Protein AF-A0A1Q7ZWL1-F1 (afdb_monomer_lite)

Secondary structure (DSSP, 8-state):
---SS----SSPPPTT-SSHHHHHHHHHHHHHHHHTTT----TTS------HHHHHHHHHHHHHHH-GGG-------SS-SS-SSSSGGGHHHHHHHHHHHS-HHHHHIIIIIHHHHHHHHTT-

Radius of gyration: 18.46 Å; chains: 1; bounding box: 37×47×42 Å

Foldseek 3Di:
DDCPPDDDQPDDDDVPDPPPVVVSVVVVVVVVVVVVVVDDPDPPDDAPADDLLVVLVVVLVVCVVPNLLQAADDFPQPQHPRGVVVDPVCVVVNLVSNVVRDPPVSSVSHDPVSVVVVVVVVVD

Structure (mmCIF, N/CA/C/O backbone):
data_AF-A0A1Q7ZWL1-F1
#
_entry.id   AF-A0A1Q7ZWL1-F1
#
loop_
_atom_site.group_PDB
_atom_site.id
_atom_site.type_symbol
_atom_site.label_atom_id
_atom_site.label_alt_id
_atom_site.label_comp_id
_atom_site.label_asym_id
_atom_site.label_entity_id
_atom_site.label_seq_id
_atom_site.pdbx_PDB_ins_code
_atom_site.Cartn_x
_atom_site.Cartn_y
_atom_site.Cartn_z
_atom_site.occupancy
_atom_site.B_iso_or_equiv
_atom_site.auth_seq_id
_atom_site.auth_comp_id
_atom_site.auth_asym_id
_atom_site.auth_atom_id
_atom_site.pdbx_PDB_model_num
ATOM 1 N N . MET A 1 1 ? 12.732 11.638 -24.470 1.00 34.81 1 MET A N 1
ATOM 2 C CA . MET A 1 1 ? 11.380 11.043 -24.407 1.00 34.81 1 MET A CA 1
ATOM 3 C C . MET A 1 1 ? 11.438 9.919 -23.374 1.00 34.81 1 MET A C 1
ATOM 5 O O . MET A 1 1 ? 11.914 8.838 -23.689 1.00 34.81 1 MET A O 1
ATOM 9 N N . ILE A 1 2 ? 11.126 10.214 -22.108 1.00 38.41 2 ILE A N 1
ATOM 10 C CA . ILE A 1 2 ? 11.217 9.243 -21.005 1.00 38.41 2 ILE A CA 1
ATOM 11 C C . ILE A 1 2 ? 9.876 8.514 -20.947 1.00 38.41 2 ILE A C 1
ATOM 13 O O . ILE A 1 2 ? 8.923 8.982 -20.335 1.00 38.41 2 ILE A O 1
ATOM 17 N N . GLY A 1 3 ? 9.780 7.407 -21.678 1.00 36.66 3 GLY A N 1
ATOM 18 C CA . GLY A 1 3 ? 8.634 6.511 -21.616 1.00 36.66 3 GLY A CA 1
ATOM 19 C C . GLY A 1 3 ? 8.834 5.512 -20.486 1.00 36.66 3 GLY A C 1
ATOM 20 O O . GLY A 1 3 ? 9.433 4.464 -20.698 1.00 36.66 3 GLY A O 1
ATOM 21 N N . MET A 1 4 ? 8.324 5.827 -19.294 1.00 42.72 4 MET A N 1
ATOM 22 C CA . MET A 1 4 ? 8.208 4.861 -18.189 1.00 42.72 4 MET A CA 1
ATOM 23 C C . MET A 1 4 ? 7.089 3.825 -18.445 1.00 42.72 4 MET A C 1
ATOM 25 O O . MET A 1 4 ? 6.907 2.890 -17.679 1.00 42.72 4 MET A O 1
ATOM 29 N N . VAL A 1 5 ? 6.377 3.948 -19.572 1.00 41.84 5 VAL A N 1
ATOM 30 C CA . VAL A 1 5 ? 5.335 3.035 -20.052 1.00 41.84 5 VAL A CA 1
ATOM 31 C C . VAL A 1 5 ? 5.768 2.529 -21.432 1.00 41.84 5 VAL A C 1
ATOM 33 O O . VAL A 1 5 ? 5.714 3.279 -22.403 1.00 41.84 5 VAL A O 1
ATOM 36 N N . GLY A 1 6 ? 6.273 1.291 -21.526 1.00 50.78 6 GLY A N 1
ATOM 37 C CA . GLY A 1 6 ? 6.684 0.702 -22.814 1.00 50.78 6 GLY A CA 1
ATOM 38 C C . GLY A 1 6 ? 7.933 -0.186 -22.819 1.00 50.78 6 GLY A C 1
ATOM 39 O O . GLY A 1 6 ? 8.511 -0.393 -23.888 1.00 50.78 6 GLY A O 1
ATOM 40 N N . HIS A 1 7 ? 8.388 -0.716 -21.677 1.00 62.34 7 HIS A N 1
ATOM 41 C CA . HIS A 1 7 ? 9.468 -1.705 -21.695 1.00 62.34 7 HIS A CA 1
ATOM 42 C C . HIS A 1 7 ? 8.991 -2.989 -22.393 1.00 62.34 7 HIS A C 1
ATOM 44 O O . HIS A 1 7 ? 8.234 -3.771 -21.826 1.00 62.34 7 HIS A O 1
ATOM 50 N N . LYS A 1 8 ? 9.429 -3.189 -23.640 1.00 65.31 8 LYS A N 1
ATOM 51 C CA . LYS A 1 8 ? 9.433 -4.499 -24.291 1.00 65.31 8 LYS A CA 1
ATOM 52 C C . LYS A 1 8 ? 10.740 -5.196 -23.913 1.00 65.31 8 LYS A C 1
ATOM 54 O O . LYS A 1 8 ? 11.797 -4.641 -24.240 1.00 65.31 8 LYS A O 1
ATOM 59 N N . PRO A 1 9 ? 10.682 -6.357 -23.242 1.00 65.62 9 PRO A N 1
ATOM 60 C CA . PRO A 1 9 ? 11.864 -7.176 -23.029 1.00 65.62 9 PRO A CA 1
ATOM 61 C C . PRO A 1 9 ? 12.510 -7.527 -24.365 1.00 65.62 9 PRO A C 1
ATOM 63 O O . PRO A 1 9 ? 11.840 -7.556 -25.403 1.00 65.62 9 PRO A O 1
ATOM 66 N N . SER A 1 10 ? 13.815 -7.778 -24.340 1.00 73.00 10 SER A N 1
ATOM 67 C CA . SER A 1 10 ? 14.584 -8.136 -25.537 1.00 73.00 10 SER A CA 1
ATOM 68 C C . SER A 1 10 ? 14.070 -9.405 -26.235 1.00 73.00 10 SER A C 1
ATOM 70 O O . SER A 1 10 ? 14.308 -9.580 -27.431 1.00 73.00 10 SER A O 1
ATOM 72 N N . VAL A 1 11 ? 13.312 -10.247 -25.522 1.00 75.12 11 VAL A N 1
ATOM 73 C CA . VAL A 1 11 ? 12.735 -11.503 -26.014 1.00 75.12 11 VAL A CA 1
ATOM 74 C C . VAL A 1 11 ? 11.255 -11.658 -25.618 1.00 75.12 11 VAL A C 1
ATOM 76 O O . VAL A 1 11 ? 10.857 -11.232 -24.532 1.00 75.12 11 VAL A O 1
ATOM 79 N N . PRO A 1 12 ? 10.404 -12.255 -26.476 1.00 81.56 12 PRO A N 1
ATOM 80 C CA . PRO A 1 12 ? 9.019 -12.573 -26.126 1.00 81.56 12 PRO A CA 1
ATOM 81 C C . PRO A 1 12 ? 8.935 -13.766 -25.158 1.00 81.56 12 PRO A C 1
ATOM 83 O O . PRO A 1 12 ? 9.771 -14.666 -25.206 1.00 81.56 12 PRO A O 1
ATOM 86 N N . ARG A 1 13 ? 7.889 -13.814 -24.317 1.00 84.94 13 ARG A N 1
ATOM 87 C CA . ARG A 1 13 ? 7.616 -14.969 -23.442 1.00 84.94 13 ARG A CA 1
ATOM 88 C C . ARG A 1 13 ? 7.241 -16.194 -24.278 1.00 84.94 13 ARG A C 1
ATOM 90 O O . ARG A 1 13 ? 6.290 -16.130 -25.059 1.00 84.94 13 ARG A O 1
ATOM 97 N N . ALA A 1 14 ? 7.935 -17.311 -24.077 1.00 88.56 14 ALA A N 1
ATOM 98 C CA . ALA A 1 14 ? 7.588 -18.575 -24.720 1.00 88.56 14 ALA A CA 1
ATOM 99 C C . ALA A 1 14 ? 6.332 -19.214 -24.080 1.00 88.56 14 ALA A C 1
ATOM 101 O O . ALA A 1 14 ? 6.106 -19.070 -22.872 1.00 88.56 14 ALA A O 1
ATOM 102 N N . PRO A 1 15 ? 5.499 -19.944 -24.847 1.00 90.56 15 PRO A N 1
ATOM 103 C CA . PRO A 1 15 ? 4.451 -20.783 -24.269 1.00 90.56 15 PRO A CA 1
ATOM 104 C C . PRO A 1 15 ? 5.050 -21.805 -23.292 1.00 90.56 15 PRO A C 1
ATOM 106 O O . PRO A 1 15 ? 6.018 -22.478 -23.630 1.00 90.56 15 PRO A O 1
ATOM 109 N N . GLY A 1 16 ? 4.476 -21.926 -22.092 1.00 87.69 16 GLY A N 1
ATOM 110 C CA . GLY A 1 16 ? 4.989 -22.836 -21.056 1.00 87.69 16 GLY A CA 1
ATOM 111 C C . GLY A 1 16 ? 6.193 -22.308 -20.267 1.00 87.69 16 GLY A C 1
ATOM 112 O O . GLY A 1 16 ? 6.796 -23.056 -19.509 1.00 87.69 16 GLY A O 1
ATOM 113 N N . ASP A 1 17 ? 6.551 -21.031 -20.416 1.00 8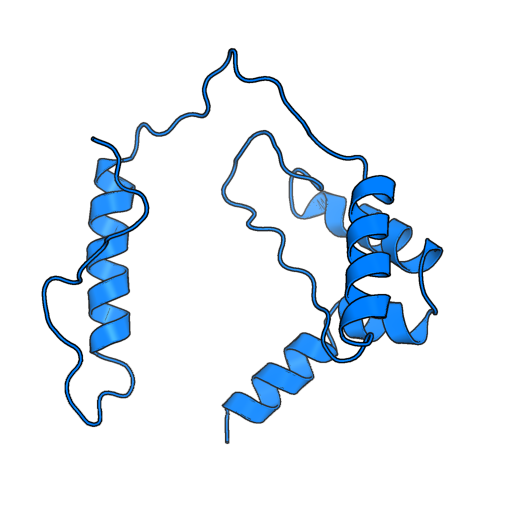3.88 17 ASP A N 1
ATOM 114 C CA . ASP A 1 17 ? 7.601 -20.415 -19.605 1.00 83.88 17 ASP A CA 1
ATOM 115 C C . ASP A 1 17 ? 7.143 -20.228 -18.147 1.00 83.88 17 ASP A C 1
ATOM 117 O O . ASP A 1 17 ? 6.149 -19.536 -17.876 1.00 83.88 17 ASP A O 1
ATOM 121 N N . HIS A 1 18 ? 7.901 -20.822 -17.222 1.00 80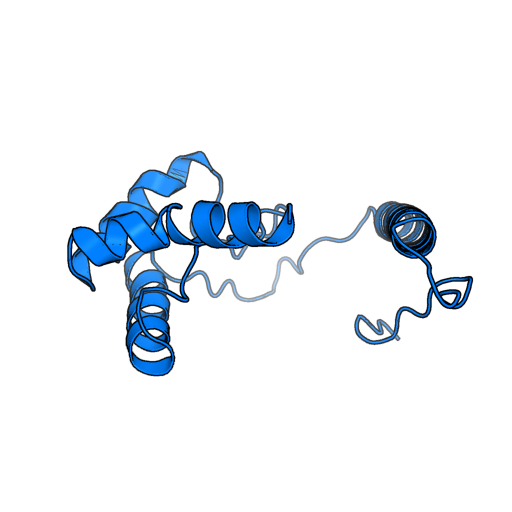.75 18 HIS A N 1
ATOM 122 C CA . HIS A 1 18 ? 7.678 -20.783 -15.777 1.00 80.75 18 HIS A CA 1
ATOM 123 C C . HIS A 1 18 ? 8.730 -19.964 -15.004 1.00 80.75 18 HIS A C 1
ATOM 125 O O . HIS A 1 18 ? 8.736 -20.005 -13.775 1.00 80.75 18 HIS A O 1
ATOM 131 N N . GLY A 1 19 ? 9.609 -19.212 -15.676 1.00 82.31 19 GLY A N 1
ATOM 132 C CA . GLY A 1 19 ? 10.597 -18.381 -14.983 1.00 82.31 19 GLY A CA 1
ATOM 133 C C . GLY A 1 19 ? 11.722 -17.773 -15.829 1.00 82.31 19 GLY A C 1
ATOM 134 O O . GLY A 1 19 ? 12.368 -16.829 -15.378 1.00 82.31 19 GLY A O 1
ATOM 135 N N . GLU A 1 20 ? 11.972 -18.252 -17.045 1.00 85.19 20 GLU A N 1
ATOM 136 C CA . GLU A 1 20 ? 13.096 -17.767 -17.860 1.00 85.19 20 GLU A CA 1
ATOM 137 C C . GLU A 1 20 ? 12.840 -16.343 -18.365 1.00 85.19 20 GLU A C 1
ATOM 139 O O . GLU A 1 20 ? 13.703 -15.469 -18.256 1.00 85.19 20 GLU A O 1
ATOM 144 N N . TYR A 1 21 ? 11.614 -16.065 -18.814 1.00 85.75 21 TYR A N 1
ATOM 145 C CA . TYR A 1 21 ? 11.200 -14.732 -19.235 1.00 85.75 21 TYR A CA 1
ATOM 146 C C . TYR A 1 21 ? 11.307 -13.696 -18.112 1.00 85.75 21 TYR A C 1
ATOM 148 O O . TYR A 1 21 ? 11.779 -12.586 -18.358 1.00 85.75 21 TYR A O 1
ATOM 156 N N . ILE A 1 22 ? 10.893 -14.035 -16.881 1.00 84.75 22 ILE A N 1
ATOM 157 C CA . ILE A 1 22 ? 10.971 -13.079 -15.764 1.00 84.75 22 ILE A CA 1
ATOM 158 C C . ILE A 1 22 ? 12.427 -12.821 -15.370 1.00 84.75 22 ILE A C 1
ATOM 160 O O . ILE A 1 22 ? 12.798 -11.670 -15.167 1.00 84.75 22 ILE A O 1
ATOM 164 N N . ALA A 1 23 ? 13.280 -13.851 -15.383 1.00 86.50 23 ALA A N 1
ATOM 165 C CA . ALA A 1 23 ? 14.705 -13.687 -15.120 1.00 86.50 23 ALA A CA 1
ATOM 166 C C . ALA A 1 23 ? 15.378 -12.773 -16.159 1.00 86.50 23 ALA A C 1
ATOM 168 O O . ALA A 1 23 ? 16.170 -11.903 -15.794 1.00 86.50 23 ALA A O 1
ATOM 169 N N . GLN A 1 24 ? 15.043 -12.924 -17.445 1.00 86.12 24 GLN A N 1
ATOM 170 C CA . GLN A 1 24 ? 15.577 -12.056 -18.497 1.00 86.12 24 GLN A CA 1
ATOM 171 C C . GLN A 1 24 ? 15.048 -10.621 -18.382 1.00 86.12 24 GLN A C 1
ATOM 173 O O . GLN A 1 24 ? 15.822 -9.672 -18.508 1.00 86.12 24 GLN A O 1
ATOM 178 N N . MET A 1 25 ? 13.752 -10.448 -18.111 1.00 85.69 25 MET A N 1
ATOM 179 C CA . MET A 1 25 ? 13.157 -9.130 -17.883 1.00 85.69 25 MET A CA 1
ATOM 180 C C . MET A 1 25 ? 13.830 -8.412 -16.705 1.00 85.69 25 MET A C 1
ATOM 182 O O . MET A 1 25 ? 14.163 -7.232 -16.821 1.00 85.69 25 MET A O 1
ATOM 186 N N . ASP A 1 26 ? 14.091 -9.123 -15.607 1.00 86.50 26 ASP A N 1
ATOM 187 C CA . ASP A 1 26 ? 14.770 -8.582 -14.428 1.00 86.50 26 ASP A CA 1
ATOM 188 C C . ASP A 1 26 ? 16.208 -8.147 -14.746 1.00 86.50 26 ASP A C 1
ATOM 190 O O . ASP A 1 26 ? 16.639 -7.073 -14.317 1.00 86.50 26 ASP A O 1
ATOM 194 N N . GLN A 1 27 ? 16.952 -8.928 -15.539 1.00 87.12 27 GLN A N 1
ATOM 195 C CA . GLN A 1 27 ? 18.296 -8.545 -15.992 1.00 87.12 27 GLN A CA 1
ATOM 196 C C . GLN A 1 27 ? 18.266 -7.305 -16.894 1.00 87.12 27 GLN A C 1
ATOM 198 O O . GLN A 1 27 ? 19.040 -6.366 -16.678 1.00 87.12 27 GLN A O 1
ATOM 203 N N . ASP A 1 28 ? 17.356 -7.261 -17.871 1.00 86.94 28 ASP A N 1
ATOM 204 C CA . ASP A 1 28 ? 17.196 -6.122 -18.780 1.00 86.94 28 ASP A CA 1
ATOM 205 C C . ASP A 1 28 ? 16.830 -4.848 -18.002 1.00 86.94 28 ASP A C 1
ATOM 207 O O . ASP A 1 28 ? 17.374 -3.764 -18.259 1.00 86.94 28 ASP A O 1
ATOM 211 N N . PHE A 1 29 ? 15.930 -4.973 -17.025 1.00 83.44 29 PHE A N 1
ATOM 212 C CA . PHE A 1 29 ? 15.533 -3.878 -16.150 1.00 83.44 29 PHE A CA 1
ATOM 213 C C . PHE A 1 29 ? 16.695 -3.411 -15.272 1.00 83.44 29 PHE A C 1
ATOM 215 O O . PHE A 1 29 ? 16.963 -2.212 -15.213 1.00 83.44 29 PHE A O 1
ATOM 222 N N . LEU A 1 30 ? 17.439 -4.332 -14.654 1.00 82.38 30 LEU A N 1
ATOM 223 C CA . LEU A 1 30 ? 18.600 -4.015 -13.823 1.00 82.38 30 LEU A CA 1
ATOM 224 C C . LEU A 1 30 ? 19.655 -3.211 -14.593 1.00 82.38 30 LEU A C 1
ATOM 226 O O . LEU A 1 30 ? 20.172 -2.221 -14.073 1.00 82.38 30 LEU A O 1
ATOM 230 N N . GLN A 1 31 ? 19.976 -3.607 -15.828 1.00 84.38 31 GLN A N 1
ATOM 231 C CA . GLN A 1 31 ? 20.949 -2.884 -16.654 1.00 84.38 31 GLN A CA 1
ATOM 232 C C . GLN A 1 31 ? 20.471 -1.466 -16.976 1.00 84.38 31 GLN A C 1
ATOM 234 O O . GLN A 1 31 ? 21.236 -0.507 -16.854 1.00 84.38 31 GLN A O 1
ATOM 239 N N . ARG A 1 32 ? 19.186 -1.307 -17.318 1.00 79.44 32 ARG A N 1
ATOM 240 C CA . ARG A 1 32 ? 18.585 0.013 -17.560 1.00 79.44 32 ARG A CA 1
ATOM 241 C C . ARG A 1 32 ? 18.570 0.866 -16.299 1.00 79.44 32 ARG A C 1
ATOM 243 O O . ARG A 1 32 ? 18.947 2.028 -16.362 1.00 79.44 32 ARG A O 1
ATOM 250 N N . TRP A 1 33 ? 18.187 0.295 -15.162 1.00 76.75 33 TRP A N 1
ATOM 251 C CA . TRP A 1 33 ? 18.183 0.984 -13.875 1.00 76.75 33 TRP A CA 1
ATOM 252 C C . TRP A 1 33 ? 19.584 1.466 -13.485 1.00 76.75 33 TRP A C 1
ATOM 254 O O . TRP A 1 33 ? 19.761 2.613 -13.085 1.00 76.75 33 TRP A O 1
ATOM 264 N N . ARG A 1 34 ? 20.612 0.631 -13.684 1.00 79.56 34 ARG A N 1
ATOM 265 C CA . ARG A 1 34 ? 22.017 1.022 -13.485 1.00 79.56 34 ARG A CA 1
ATOM 266 C C . ARG A 1 34 ? 22.454 2.133 -14.439 1.00 79.56 34 ARG A C 1
ATOM 268 O O . ARG A 1 34 ? 23.147 3.051 -14.009 1.00 79.56 34 ARG A O 1
ATOM 275 N N . ALA A 1 35 ? 22.028 2.089 -15.703 1.00 78.50 35 ALA A N 1
ATOM 276 C CA . ALA A 1 35 ? 22.279 3.166 -16.664 1.00 78.50 35 ALA A CA 1
ATOM 277 C C . ALA A 1 35 ? 21.563 4.473 -16.274 1.00 78.50 35 ALA A C 1
ATOM 279 O O . ALA A 1 35 ? 22.089 5.561 -16.495 1.00 78.50 35 ALA A O 1
ATOM 280 N N . LEU A 1 36 ? 20.403 4.368 -15.619 1.00 73.50 36 LEU A N 1
ATOM 281 C CA . LEU A 1 36 ? 19.698 5.474 -14.973 1.00 73.50 36 LEU A CA 1
ATOM 282 C C . LEU A 1 36 ? 20.321 5.881 -13.629 1.00 73.50 36 LEU A C 1
ATOM 284 O O . LEU A 1 36 ? 19.704 6.674 -12.929 1.00 73.50 36 LEU A O 1
ATOM 288 N N . GLY A 1 37 ? 21.519 5.405 -13.254 1.00 64.88 37 GLY A N 1
ATOM 289 C CA . GLY A 1 37 ? 22.163 5.569 -11.935 1.00 64.88 37 GLY A CA 1
ATOM 290 C C . GLY A 1 37 ? 22.354 7.007 -11.416 1.00 64.88 37 GLY A C 1
ATOM 291 O O . GLY A 1 37 ? 22.886 7.221 -10.325 1.00 64.88 37 GLY A O 1
ATOM 292 N N . GLN A 1 38 ? 21.893 8.002 -12.167 1.00 65.75 38 GLN A N 1
ATOM 293 C CA . GLN A 1 38 ? 21.810 9.405 -11.787 1.00 65.75 38 GLN A CA 1
ATOM 294 C C . GLN A 1 38 ? 20.379 9.901 -11.556 1.00 65.75 38 GLN A C 1
ATOM 296 O O . GLN A 1 38 ? 20.202 11.102 -11.371 1.00 65.75 38 GLN A O 1
ATOM 301 N N . TRP A 1 39 ? 19.355 9.037 -11.553 1.00 70.81 39 TRP A N 1
ATOM 302 C CA . TRP A 1 39 ? 18.012 9.486 -11.209 1.00 70.81 39 TRP A CA 1
ATOM 303 C C . TRP A 1 39 ? 18.051 10.114 -9.816 1.00 70.81 39 TRP A C 1
ATOM 305 O O . TRP A 1 39 ? 18.550 9.543 -8.839 1.00 70.81 39 TRP A O 1
ATOM 315 N N . ARG A 1 40 ? 17.595 11.356 -9.771 1.00 71.81 40 ARG A N 1
ATOM 316 C CA . ARG A 1 40 ? 17.362 12.144 -8.576 1.00 71.81 40 ARG A CA 1
ATOM 317 C C . ARG A 1 40 ? 15.989 12.743 -8.786 1.00 71.81 40 ARG A C 1
ATOM 319 O O . ARG A 1 40 ? 15.674 13.183 -9.891 1.00 71.81 40 ARG A O 1
ATOM 326 N N . GLU A 1 41 ? 15.184 12.769 -7.737 1.00 73.81 41 GLU A N 1
ATOM 327 C CA . GLU A 1 41 ? 14.006 13.623 -7.764 1.00 73.81 41 GLU A CA 1
ATOM 328 C C . GLU A 1 41 ? 14.434 15.066 -8.062 1.00 73.81 41 GLU A C 1
ATOM 330 O O . GLU A 1 41 ? 15.540 15.478 -7.697 1.00 73.81 41 GLU A O 1
ATOM 335 N N . ASP A 1 42 ? 13.561 15.848 -8.679 1.00 76.50 42 ASP A N 1
ATOM 336 C CA . ASP A 1 42 ? 13.790 17.279 -8.849 1.00 76.50 42 ASP A CA 1
ATOM 337 C C . ASP A 1 42 ? 13.812 17.961 -7.465 1.00 76.50 42 ASP A C 1
ATOM 339 O O . ASP A 1 42 ? 12.860 17.813 -6.698 1.00 76.50 42 ASP A O 1
ATOM 343 N N . PRO A 1 43 ? 14.890 18.673 -7.076 1.00 76.75 43 PRO A N 1
ATOM 344 C CA . PRO A 1 43 ? 14.939 19.379 -5.801 1.00 76.75 43 PRO A CA 1
ATOM 345 C C . PRO A 1 43 ? 13.923 20.509 -5.649 1.00 76.75 43 PRO A C 1
ATOM 347 O O . PRO A 1 43 ? 13.695 20.932 -4.519 1.00 76.75 43 PRO A O 1
ATOM 350 N N . GLN A 1 44 ? 13.328 20.976 -6.744 1.00 81.94 44 GLN A N 1
ATOM 351 C CA . GLN A 1 44 ? 12.278 21.988 -6.745 1.00 81.94 44 GLN A CA 1
ATOM 352 C C . GLN A 1 44 ? 10.868 21.387 -6.780 1.00 81.94 44 GLN A C 1
ATOM 354 O O . GLN A 1 44 ? 9.898 22.131 -6.628 1.00 81.94 44 GLN A O 1
ATOM 359 N N . ALA A 1 45 ? 10.728 20.067 -6.960 1.00 78.81 45 ALA A N 1
ATOM 360 C CA . ALA A 1 45 ? 9.421 19.428 -6.914 1.00 78.81 45 ALA A CA 1
ATOM 361 C C . ALA A 1 45 ? 8.795 19.600 -5.527 1.00 78.81 45 ALA A C 1
ATOM 363 O O . ALA A 1 45 ? 9.437 19.391 -4.496 1.00 78.81 45 ALA A O 1
ATOM 364 N N . GLN A 1 46 ? 7.517 19.972 -5.510 1.00 73.56 46 GLN A N 1
ATOM 365 C CA . GLN A 1 46 ? 6.768 20.092 -4.272 1.00 73.56 46 GLN A CA 1
ATOM 366 C C . GLN A 1 46 ? 6.598 18.707 -3.642 1.00 73.56 46 GLN A C 1
ATOM 368 O O . GLN A 1 46 ? 6.011 17.805 -4.238 1.00 73.56 46 GLN A O 1
ATOM 373 N N . THR A 1 47 ? 7.089 18.547 -2.418 1.00 69.62 47 THR A N 1
ATOM 374 C CA . THR A 1 47 ? 6.867 17.333 -1.637 1.00 69.62 47 THR A CA 1
ATOM 375 C C . THR A 1 47 ? 5.407 17.284 -1.195 1.00 69.62 47 THR A C 1
ATOM 377 O O . THR A 1 47 ? 4.964 18.122 -0.412 1.00 69.62 47 THR A O 1
ATOM 380 N N . THR A 1 48 ? 4.654 16.295 -1.671 1.00 74.94 48 THR A N 1
ATOM 381 C CA . THR A 1 48 ? 3.314 15.975 -1.157 1.00 74.94 48 THR A CA 1
ATOM 382 C C . THR A 1 48 ? 3.409 14.686 -0.348 1.00 74.94 48 THR A C 1
ATOM 384 O O . THR A 1 48 ? 2.961 13.629 -0.781 1.00 74.94 48 THR A O 1
ATOM 387 N N . VAL A 1 49 ? 4.090 14.754 0.799 1.00 84.00 49 VAL A N 1
ATOM 388 C CA . VAL A 1 49 ? 4.172 13.622 1.733 1.00 84.00 49 VAL A CA 1
ATOM 389 C C . VAL A 1 49 ? 2.936 13.663 2.620 1.00 84.00 49 VAL A C 1
ATOM 391 O O . VAL A 1 49 ? 2.797 14.626 3.377 1.00 84.00 49 VAL A O 1
ATOM 394 N N . PRO A 1 50 ? 2.054 12.652 2.552 1.00 88.69 50 PRO A N 1
ATOM 395 C CA . PRO A 1 50 ? 0.945 12.566 3.480 1.00 88.69 50 PRO A CA 1
ATOM 396 C C . PRO A 1 50 ? 1.460 12.234 4.882 1.00 88.69 50 PRO A C 1
ATOM 398 O O . PRO A 1 50 ? 2.497 11.592 5.068 1.00 88.69 50 PRO A O 1
ATOM 401 N N . THR A 1 51 ? 0.707 12.647 5.888 1.00 92.06 51 THR A N 1
ATOM 402 C CA . THR A 1 51 ? 0.824 12.137 7.250 1.00 92.06 51 THR A CA 1
ATOM 403 C C . THR A 1 51 ? 0.471 10.646 7.302 1.00 92.06 51 THR A C 1
ATOM 405 O O . THR A 1 51 ? -0.141 10.085 6.392 1.00 92.06 51 THR A O 1
ATOM 408 N N . ALA A 1 52 ? 0.837 9.975 8.398 1.00 94.31 52 ALA A N 1
ATOM 409 C CA . ALA A 1 52 ? 0.451 8.578 8.606 1.00 94.31 52 ALA A CA 1
ATOM 410 C C . ALA A 1 52 ? -1.077 8.390 8.655 1.00 94.31 52 ALA A C 1
ATOM 412 O O . ALA A 1 52 ? -1.572 7.347 8.234 1.00 94.31 52 ALA A O 1
ATOM 413 N N . ASP A 1 53 ? -1.812 9.392 9.148 1.00 96.06 53 ASP A N 1
ATOM 414 C CA . ASP A 1 53 ? -3.273 9.350 9.221 1.00 96.06 53 ASP A CA 1
ATOM 415 C C . ASP A 1 53 ? -3.907 9.548 7.835 1.00 96.06 53 ASP A C 1
ATOM 417 O O . ASP A 1 53 ? -4.740 8.735 7.449 1.00 96.06 53 ASP A O 1
ATOM 421 N N . GLU A 1 54 ? -3.434 10.503 7.025 1.00 95.25 54 GLU A N 1
ATOM 422 C CA . GLU A 1 54 ? -3.865 10.650 5.618 1.00 95.25 54 GLU A CA 1
ATOM 423 C C . GLU A 1 54 ? -3.554 9.390 4.788 1.00 95.25 54 GLU A C 1
ATOM 425 O O . GLU A 1 54 ? -4.322 8.989 3.913 1.00 95.25 54 GLU A O 1
ATOM 430 N N . TRP A 1 55 ? -2.442 8.708 5.080 1.00 94.56 55 TRP A N 1
ATOM 431 C CA . TRP A 1 55 ? -2.150 7.407 4.480 1.00 94.56 55 TRP A CA 1
ATOM 432 C C . TRP A 1 55 ? -3.142 6.325 4.945 1.00 94.56 55 TRP A C 1
ATOM 434 O O . TRP A 1 55 ? -3.599 5.511 4.143 1.00 94.56 55 TRP A O 1
ATOM 444 N N . ALA A 1 56 ? -3.521 6.314 6.225 1.00 97.00 56 ALA A N 1
ATOM 445 C CA . ALA A 1 56 ? -4.509 5.374 6.754 1.00 97.00 56 ALA A CA 1
ATOM 446 C C . ALA A 1 56 ? -5.925 5.631 6.209 1.00 97.00 56 ALA A C 1
ATOM 448 O O . ALA A 1 56 ? -6.682 4.678 6.029 1.00 97.00 56 ALA A O 1
ATOM 449 N N . GLU A 1 57 ? -6.279 6.869 5.863 1.00 97.69 57 GLU A N 1
ATOM 450 C CA . GLU A 1 57 ? -7.531 7.176 5.157 1.00 97.69 57 GLU A CA 1
ATOM 451 C C . GLU A 1 57 ? -7.610 6.472 3.792 1.00 97.69 57 GLU A C 1
ATOM 453 O O . GLU A 1 57 ? -8.668 5.962 3.419 1.00 97.69 57 GLU A O 1
ATOM 458 N N . GLN A 1 58 ? -6.486 6.349 3.073 1.00 95.94 58 GLN A N 1
ATOM 459 C CA . GLN A 1 58 ? -6.427 5.543 1.844 1.00 95.94 58 GLN A CA 1
ATOM 460 C C . GLN A 1 58 ? -6.705 4.067 2.139 1.00 95.94 58 GLN A C 1
ATOM 462 O O . GLN A 1 58 ? -7.446 3.414 1.406 1.00 95.94 58 GLN A O 1
ATOM 467 N N . VAL A 1 59 ? -6.162 3.536 3.238 1.00 97.62 59 VAL A N 1
ATOM 468 C CA . VAL A 1 59 ? -6.442 2.158 3.665 1.00 97.62 59 VAL A CA 1
ATOM 469 C C . VAL A 1 59 ? -7.927 1.966 3.966 1.00 97.62 59 VAL A C 1
ATOM 471 O O . VAL A 1 59 ? -8.515 1.001 3.484 1.00 97.62 59 VAL A O 1
ATOM 474 N N . ASP A 1 60 ? -8.552 2.881 4.708 1.00 98.56 60 ASP A N 1
ATOM 475 C CA . ASP A 1 60 ? -9.991 2.850 4.999 1.00 98.56 60 ASP A CA 1
ATOM 476 C C . ASP A 1 60 ? -10.839 2.853 3.719 1.00 98.56 60 ASP A C 1
ATOM 478 O O . ASP A 1 60 ? -11.744 2.031 3.550 1.00 98.56 60 ASP A O 1
ATOM 482 N N . TYR A 1 61 ? -10.501 3.722 2.765 1.00 98.50 61 TYR A N 1
ATOM 483 C CA . TYR A 1 61 ? -11.163 3.764 1.464 1.00 98.50 61 TYR A CA 1
ATOM 484 C C . TYR A 1 61 ? -11.037 2.436 0.699 1.00 98.50 61 TYR A C 1
ATOM 486 O O . TYR A 1 61 ? -12.027 1.914 0.175 1.00 98.50 61 TYR A O 1
ATOM 494 N N . VAL A 1 62 ? -9.840 1.846 0.658 1.00 98.31 62 VAL A N 1
ATOM 495 C CA . VAL A 1 62 ? -9.619 0.571 -0.038 1.00 98.31 62 VAL A CA 1
ATOM 496 C C . VAL A 1 62 ? -10.360 -0.567 0.671 1.00 98.31 62 VAL A C 1
ATOM 498 O O . VAL A 1 62 ? -11.004 -1.369 -0.003 1.00 98.31 62 VAL A O 1
ATOM 501 N N . ILE A 1 63 ? -10.382 -0.601 2.009 1.00 98.50 63 ILE A N 1
ATOM 502 C CA . ILE A 1 63 ? -11.205 -1.557 2.772 1.00 98.50 63 ILE A CA 1
ATOM 503 C C . ILE A 1 63 ? -12.677 -1.443 2.365 1.00 98.50 63 ILE A C 1
ATOM 505 O O . ILE A 1 63 ? -13.313 -2.464 2.115 1.00 98.50 63 ILE A O 1
ATOM 509 N N . LYS A 1 64 ? -13.225 -0.226 2.263 1.00 98.56 64 LYS A N 1
ATOM 510 C CA . LYS A 1 64 ? -14.620 -0.006 1.837 1.00 98.56 64 LYS A CA 1
ATOM 511 C C . LYS A 1 64 ? -14.878 -0.439 0.395 1.00 98.56 64 LYS A C 1
ATOM 513 O O . LYS A 1 64 ? -16.003 -0.800 0.066 1.00 98.56 64 LYS A O 1
ATOM 518 N N . THR A 1 65 ? -13.853 -0.405 -0.451 1.00 98.62 65 THR A N 1
ATOM 519 C CA . THR A 1 65 ? -13.966 -0.736 -1.875 1.00 98.62 65 THR A CA 1
ATOM 520 C C . THR A 1 65 ? -13.895 -2.242 -2.127 1.00 98.62 65 THR A C 1
ATOM 522 O O . THR A 1 65 ? -14.678 -2.763 -2.916 1.00 98.62 65 THR A O 1
ATOM 525 N N . VAL A 1 66 ? -12.956 -2.944 -1.484 1.00 98.38 66 VAL A N 1
ATOM 526 C CA . VAL A 1 66 ? -12.650 -4.354 -1.799 1.00 98.38 66 VAL A CA 1
ATOM 527 C C . VAL A 1 66 ? -12.752 -5.308 -0.610 1.00 98.38 66 VAL A C 1
ATOM 529 O O . VAL A 1 66 ? -12.607 -6.510 -0.789 1.00 98.38 66 VAL A O 1
ATOM 532 N N . GLY A 1 67 ? -13.018 -4.808 0.596 1.00 98.38 67 GLY A N 1
ATOM 533 C CA . GLY A 1 67 ? -13.021 -5.595 1.827 1.00 98.38 67 GLY A CA 1
ATOM 534 C C . GLY A 1 67 ? -11.617 -5.805 2.406 1.00 98.38 67 GLY A C 1
ATOM 535 O O . GLY A 1 67 ? -10.625 -5.925 1.688 1.00 98.38 67 GLY A O 1
ATOM 536 N N . ALA A 1 68 ? -11.523 -5.877 3.737 1.00 98.44 68 ALA A N 1
ATOM 537 C CA . ALA A 1 68 ? -10.244 -5.946 4.451 1.00 98.44 68 ALA A CA 1
ATOM 538 C C . ALA A 1 68 ? -9.410 -7.203 4.144 1.00 98.44 68 ALA A C 1
ATOM 540 O O . ALA A 1 68 ? -8.193 -7.168 4.299 1.00 98.44 68 ALA A O 1
ATOM 541 N N . ASP A 1 69 ? -10.023 -8.294 3.676 1.00 98.56 69 ASP A N 1
ATOM 542 C CA . ASP A 1 69 ? -9.319 -9.531 3.301 1.00 98.56 69 ASP A CA 1
ATOM 543 C C . ASP A 1 69 ? -8.460 -9.381 2.030 1.00 98.56 69 ASP A C 1
ATOM 545 O O . ASP A 1 69 ? -7.638 -10.248 1.723 1.00 98.56 69 ASP A O 1
ATOM 549 N N . HIS A 1 70 ? -8.625 -8.279 1.294 1.00 98.00 70 HIS A N 1
ATOM 550 C CA . HIS A 1 70 ? -7.958 -8.009 0.018 1.00 98.00 70 HIS A CA 1
ATOM 551 C C . HIS A 1 70 ? -6.954 -6.850 0.088 1.00 98.00 70 HIS A C 1
ATOM 553 O O . HIS A 1 70 ? -6.463 -6.396 -0.943 1.00 98.00 70 HIS A O 1
ATOM 559 N N . VAL A 1 71 ? -6.629 -6.375 1.294 1.00 98.25 71 VAL A N 1
ATOM 560 C CA . VAL A 1 71 ? -5.753 -5.215 1.508 1.00 98.25 71 VAL A CA 1
ATOM 561 C C . VAL A 1 71 ? -4.446 -5.641 2.170 1.00 98.25 71 VAL A C 1
ATOM 563 O O . VAL A 1 71 ? -4.445 -6.408 3.130 1.00 98.25 71 VAL A O 1
ATOM 566 N N . GLY A 1 72 ? -3.322 -5.127 1.676 1.00 96.38 72 GLY A N 1
ATOM 567 C CA . GLY A 1 72 ? -1.994 -5.334 2.250 1.00 96.38 72 GLY A CA 1
ATOM 568 C C . GLY A 1 72 ? -1.147 -4.070 2.137 1.00 96.38 72 GLY A C 1
ATOM 569 O O . GLY A 1 72 ? -1.478 -3.156 1.386 1.00 96.38 72 GLY A O 1
ATOM 570 N N . ILE A 1 73 ? -0.053 -4.013 2.895 1.00 94.56 73 ILE A N 1
ATOM 571 C CA . ILE A 1 73 ? 0.876 -2.875 2.885 1.00 94.56 73 ILE A CA 1
ATOM 572 C C . ILE A 1 73 ? 2.003 -3.132 1.878 1.00 94.56 73 ILE A C 1
ATOM 574 O O . ILE A 1 73 ? 2.670 -4.165 1.952 1.00 94.56 73 ILE A O 1
ATOM 578 N N . GLY A 1 74 ? 2.237 -2.175 0.976 1.00 90.88 74 GLY A N 1
ATOM 579 C CA . GLY A 1 74 ? 3.375 -2.137 0.053 1.00 90.88 74 GLY A CA 1
ATOM 580 C C . GLY A 1 74 ? 3.869 -0.698 -0.095 1.00 90.88 74 GLY A C 1
ATOM 581 O O . GLY A 1 74 ? 3.178 0.128 -0.673 1.00 90.88 74 GLY A O 1
ATOM 582 N N . LEU A 1 75 ? 5.032 -0.388 0.484 1.00 87.12 75 LEU A N 1
ATOM 583 C CA . LEU A 1 75 ? 5.490 0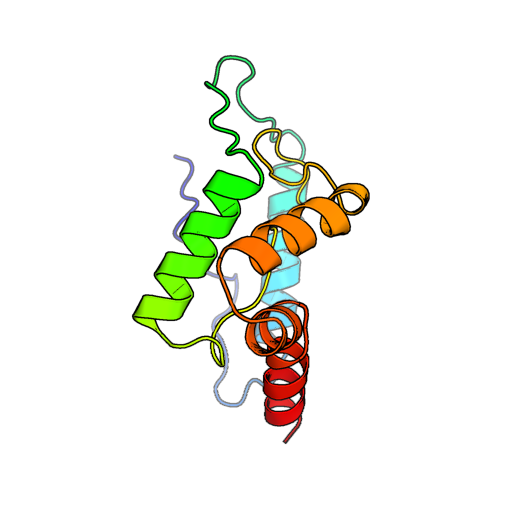.997 0.700 1.00 87.12 75 LEU A CA 1
ATOM 584 C C . LEU A 1 75 ? 6.480 1.505 -0.354 1.00 87.12 75 LEU A C 1
ATOM 586 O O . LEU A 1 75 ? 6.936 2.635 -0.237 1.00 87.12 75 LEU A O 1
ATOM 590 N N . ASP A 1 76 ? 6.834 0.660 -1.326 1.00 85.38 76 ASP A N 1
ATOM 591 C CA . ASP A 1 76 ? 7.754 0.980 -2.426 1.00 85.38 76 ASP A CA 1
ATOM 592 C C . ASP A 1 76 ? 8.987 1.787 -1.970 1.00 85.38 76 ASP A C 1
ATOM 594 O O . ASP A 1 76 ? 9.275 2.891 -2.432 1.00 85.38 76 ASP A O 1
ATOM 598 N N . MET A 1 77 ? 9.689 1.262 -0.958 1.00 78.06 77 MET A N 1
ATOM 599 C CA . MET A 1 77 ? 10.810 1.949 -0.312 1.00 78.06 77 MET A CA 1
ATOM 600 C C . MET A 1 77 ? 12.059 1.934 -1.205 1.00 78.06 77 MET A C 1
ATOM 602 O O . MET A 1 77 ? 13.011 1.200 -0.950 1.00 78.06 77 MET A O 1
ATOM 606 N N . VAL A 1 78 ? 12.057 2.763 -2.249 1.00 69.75 78 VAL A N 1
ATOM 607 C CA . VAL A 1 78 ? 13.143 2.885 -3.241 1.00 69.75 78 VAL A CA 1
ATOM 608 C C . VAL A 1 78 ? 14.000 4.147 -3.062 1.00 69.75 78 VAL A C 1
ATOM 610 O O . VAL A 1 78 ? 14.815 4.479 -3.919 1.00 69.75 78 VAL A O 1
ATOM 613 N N . GLY A 1 79 ? 13.859 4.844 -1.927 1.00 61.56 79 GLY A N 1
ATOM 614 C CA . GLY A 1 79 ? 14.688 6.004 -1.564 1.00 61.56 79 GLY A CA 1
ATOM 615 C C . GLY A 1 79 ? 14.219 7.356 -2.120 1.00 61.56 79 GLY A C 1
ATOM 616 O O . GLY A 1 79 ? 15.001 8.306 -2.129 1.00 61.56 79 GLY A O 1
ATOM 617 N N . GLY A 1 80 ? 12.965 7.464 -2.573 1.00 66.12 80 GLY A N 1
ATOM 618 C CA . GLY A 1 80 ? 12.341 8.749 -2.913 1.00 66.12 80 GLY A CA 1
ATOM 619 C C . GLY A 1 80 ? 12.081 9.623 -1.676 1.00 66.12 80 GLY A C 1
ATOM 620 O O . GLY A 1 80 ? 11.870 9.107 -0.574 1.00 66.12 80 GLY A O 1
ATOM 621 N N . ARG A 1 81 ? 12.075 10.955 -1.839 1.00 69.62 81 ARG A N 1
ATOM 622 C CA . ARG A 1 81 ? 11.791 11.907 -0.745 1.00 69.62 81 ARG A CA 1
ATOM 623 C C . ARG A 1 81 ? 10.315 11.932 -0.369 1.00 69.62 81 ARG A C 1
ATOM 625 O O . ARG A 1 81 ? 9.990 12.388 0.722 1.00 69.62 81 ARG A O 1
ATOM 632 N N . SER A 1 82 ? 9.439 11.436 -1.242 1.00 74.75 82 SER A N 1
ATOM 633 C CA . SER A 1 82 ? 7.987 11.454 -1.044 1.00 74.75 82 SER A CA 1
ATOM 634 C C . SER A 1 82 ? 7.438 10.123 -0.518 1.00 74.75 82 SER A C 1
ATOM 636 O O . SER A 1 82 ? 6.562 9.528 -1.136 1.00 74.75 82 SER A O 1
ATOM 638 N N . SER A 1 83 ? 7.967 9.628 0.606 1.00 81.19 83 SER A N 1
ATOM 639 C CA . SER A 1 83 ? 7.531 8.362 1.215 1.00 81.19 83 SER A CA 1
ATOM 640 C C . SER A 1 83 ? 7.064 8.540 2.662 1.00 81.19 83 SER A C 1
ATOM 642 O O . SER A 1 83 ? 7.719 9.196 3.474 1.00 81.19 83 SER A O 1
ATOM 644 N N . VAL A 1 84 ? 5.925 7.921 2.993 1.00 86.81 84 VAL A N 1
ATOM 645 C CA . VAL A 1 84 ? 5.446 7.760 4.370 1.00 86.81 84 VAL A CA 1
ATOM 646 C C . VAL A 1 84 ? 5.219 6.262 4.636 1.00 86.81 84 VAL A C 1
ATOM 648 O O . VAL A 1 84 ? 4.451 5.623 3.918 1.00 86.81 84 VAL A O 1
ATOM 651 N N . PRO A 1 85 ? 5.927 5.651 5.601 1.00 89.19 85 PRO A N 1
ATOM 652 C CA . PRO A 1 85 ? 7.025 6.225 6.363 1.00 89.19 85 PRO A CA 1
ATOM 653 C C . PRO A 1 85 ? 8.266 6.384 5.468 1.00 89.19 85 PRO A C 1
ATOM 655 O O . PRO A 1 85 ? 8.429 5.668 4.484 1.00 89.19 85 PRO A O 1
ATOM 658 N N . GLN A 1 86 ? 9.180 7.279 5.846 1.00 84.88 86 GLN A N 1
ATOM 659 C CA . GLN A 1 86 ? 10.390 7.536 5.054 1.00 84.88 86 GLN A CA 1
ATOM 660 C C . GLN A 1 86 ? 11.313 6.306 4.939 1.00 84.88 86 GLN A C 1
ATOM 662 O O . GLN A 1 86 ? 12.105 6.181 4.010 1.00 84.88 86 GLN A O 1
ATOM 667 N N . ASN A 1 87 ? 11.257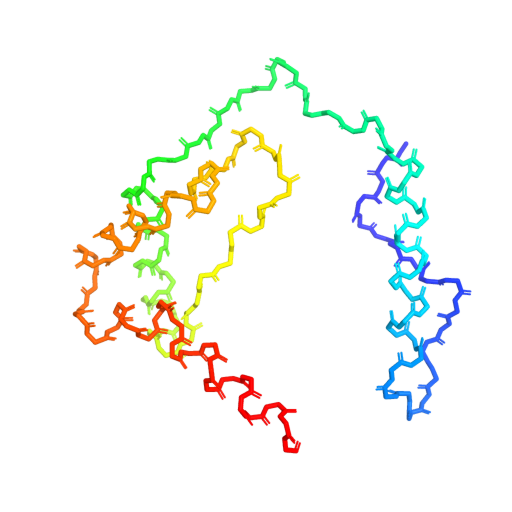 5.407 5.922 1.00 86.81 87 ASN A N 1
ATOM 668 C CA . ASN A 1 87 ? 12.015 4.162 5.944 1.00 86.81 87 ASN A CA 1
ATOM 669 C C . ASN A 1 87 ? 11.317 3.116 6.826 1.00 86.81 87 ASN A C 1
ATOM 671 O O . ASN A 1 87 ? 10.333 3.405 7.514 1.00 86.81 87 ASN A O 1
ATOM 675 N N . ALA A 1 88 ? 11.867 1.900 6.841 1.00 89.56 88 ALA A N 1
ATOM 676 C CA . ALA A 1 88 ? 11.321 0.764 7.579 1.00 89.56 88 ALA A CA 1
ATOM 677 C C . ALA A 1 88 ? 11.158 1.011 9.092 1.00 89.56 88 ALA A C 1
ATOM 679 O O . ALA A 1 88 ? 10.268 0.429 9.707 1.00 89.56 88 ALA A O 1
ATOM 680 N N . GLY A 1 89 ? 11.948 1.906 9.699 1.00 92.00 89 GLY A N 1
ATOM 681 C CA . GLY A 1 89 ? 11.818 2.254 11.118 1.00 92.00 89 GLY A CA 1
ATOM 682 C C . GLY A 1 89 ? 10.476 2.907 11.472 1.00 92.00 89 GLY A C 1
ATOM 683 O O . GLY A 1 89 ? 10.021 2.799 12.608 1.00 92.00 89 GLY A O 1
ATOM 684 N N . GLY A 1 90 ? 9.796 3.533 10.506 1.00 91.81 90 GLY A N 1
ATOM 685 C CA . GLY A 1 90 ? 8.492 4.168 10.717 1.00 91.81 90 GLY A CA 1
ATOM 686 C C . GLY A 1 90 ? 7.286 3.230 10.590 1.00 91.81 90 GLY A C 1
ATOM 687 O O . GLY A 1 90 ? 6.151 3.682 10.745 1.00 91.81 90 GLY A O 1
ATOM 688 N N . TYR A 1 91 ? 7.493 1.936 10.325 1.00 93.44 91 TYR A N 1
ATOM 689 C CA . TYR A 1 91 ? 6.401 0.988 10.070 1.00 93.44 91 TYR A CA 1
ATOM 690 C C . TYR A 1 91 ? 5.411 0.883 11.243 1.00 93.44 91 TYR A C 1
ATOM 692 O O . TYR A 1 91 ? 4.201 0.827 11.038 1.00 93.44 91 TYR A O 1
ATOM 700 N N . ALA A 1 92 ? 5.905 0.947 12.486 1.00 94.44 92 ALA A N 1
ATOM 701 C CA . ALA A 1 92 ? 5.054 0.951 13.677 1.00 94.44 92 ALA A CA 1
ATOM 702 C C . ALA A 1 92 ? 4.095 2.157 13.717 1.00 94.44 92 ALA A C 1
ATOM 704 O O . ALA A 1 92 ? 2.963 2.024 14.181 1.00 94.44 92 ALA A O 1
ATOM 705 N N . GLY A 1 93 ? 4.524 3.315 13.202 1.00 95.75 93 GLY A N 1
ATOM 706 C CA . GLY A 1 93 ? 3.694 4.516 13.107 1.00 95.75 93 GLY A CA 1
ATOM 707 C C . GLY A 1 93 ? 2.554 4.355 12.102 1.00 95.75 93 GLY A C 1
ATOM 708 O O . GLY A 1 93 ? 1.407 4.647 12.431 1.00 95.75 93 GLY A O 1
ATOM 709 N N . ILE A 1 94 ? 2.849 3.803 10.920 1.00 95.44 94 ILE A N 1
ATOM 710 C CA . ILE A 1 94 ? 1.822 3.462 9.923 1.00 95.44 94 ILE A CA 1
ATOM 711 C C . ILE A 1 94 ? 0.830 2.449 10.483 1.00 95.44 94 ILE A C 1
ATOM 713 O O . ILE A 1 94 ? -0.379 2.644 10.387 1.00 95.44 94 ILE A O 1
ATOM 717 N N . PHE A 1 95 ? 1.321 1.385 11.118 1.00 96.44 95 PHE A N 1
ATOM 718 C CA . PHE A 1 95 ? 0.442 0.374 11.691 1.00 96.44 95 PHE A CA 1
ATOM 719 C C . PHE A 1 95 ? -0.461 0.952 12.792 1.00 96.44 95 PHE A C 1
ATOM 721 O O . PHE A 1 95 ? -1.646 0.621 12.864 1.00 96.44 95 PHE A O 1
ATOM 728 N N . ALA A 1 96 ? 0.061 1.858 13.623 1.00 97.88 96 ALA A N 1
ATOM 729 C CA . ALA A 1 96 ? -0.741 2.565 14.615 1.00 97.88 96 ALA A CA 1
ATOM 730 C C . ALA A 1 96 ? -1.851 3.413 13.972 1.00 97.88 96 ALA A C 1
ATOM 732 O O . ALA A 1 96 ? -2.969 3.404 14.485 1.00 97.88 96 ALA A O 1
ATOM 733 N N . ALA A 1 97 ? -1.575 4.091 12.854 1.00 97.88 97 ALA A N 1
ATOM 734 C CA . ALA A 1 97 ? -2.579 4.852 12.110 1.00 97.88 97 ALA A CA 1
ATOM 735 C C . ALA A 1 97 ? -3.660 3.938 11.501 1.00 97.88 97 ALA A C 1
ATOM 737 O O . ALA A 1 97 ? -4.849 4.182 11.692 1.00 97.88 97 ALA A O 1
ATOM 738 N N . VAL A 1 98 ? -3.278 2.806 10.893 1.00 98.00 98 VAL A N 1
ATOM 739 C CA . VAL A 1 98 ? -4.234 1.800 10.378 1.00 98.00 98 VAL A CA 1
ATOM 740 C C . VAL A 1 98 ? -5.184 1.309 11.473 1.00 98.00 98 VAL A C 1
ATOM 742 O O . VAL A 1 98 ? -6.387 1.188 11.254 1.00 98.00 98 VAL A O 1
ATOM 745 N N . ARG A 1 99 ? -4.680 1.072 12.689 1.00 98.25 99 ARG A N 1
ATOM 746 C CA . ARG A 1 99 ? -5.515 0.643 13.826 1.00 98.25 99 ARG A CA 1
ATOM 747 C C . ARG A 1 99 ? -6.576 1.665 14.246 1.00 98.25 99 ARG A C 1
ATOM 749 O O . ARG A 1 99 ? -7.486 1.284 14.975 1.00 98.25 99 ARG A O 1
ATOM 756 N N . ARG A 1 100 ? -6.460 2.934 13.843 1.00 98.38 100 ARG A N 1
ATOM 757 C CA . ARG A 1 100 ? -7.465 3.971 14.133 1.00 98.38 100 ARG A CA 1
ATOM 758 C C . ARG A 1 100 ? -8.641 3.933 13.164 1.00 98.38 100 ARG A C 1
ATOM 760 O O . ARG A 1 100 ? -9.728 4.350 13.543 1.00 98.38 100 ARG A O 1
ATOM 767 N N . VAL A 1 101 ? -8.434 3.432 11.947 1.00 98.12 101 VAL A N 1
ATOM 768 C CA . VAL A 1 101 ? -9.443 3.474 10.877 1.00 98.12 101 VAL A CA 1
ATOM 769 C C . VAL A 1 101 ? -10.168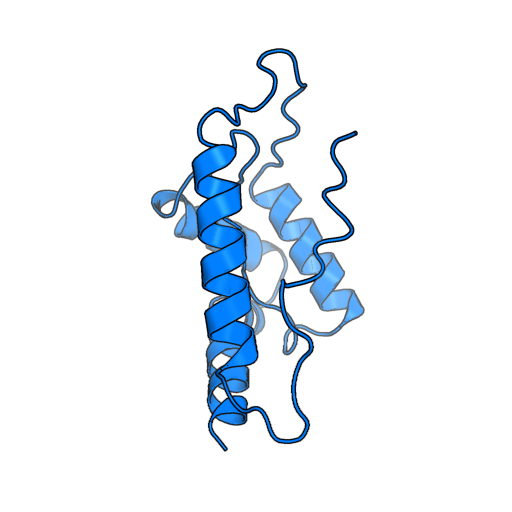 2.145 10.665 1.00 98.12 101 VAL A C 1
ATOM 771 O O . VAL A 1 101 ? -11.131 2.074 9.912 1.00 98.12 101 VAL A O 1
ATOM 774 N N . THR A 1 102 ? -9.726 1.064 11.313 1.00 98.38 102 THR A N 1
ATOM 775 C CA . THR A 1 102 ? -10.335 -0.261 11.156 1.00 98.38 102 THR A CA 1
ATOM 776 C C . THR A 1 102 ? -10.254 -1.096 12.433 1.00 98.38 102 THR A C 1
ATOM 778 O O . THR A 1 102 ? -9.616 -0.714 13.414 1.00 98.38 102 THR A O 1
ATOM 781 N N . THR A 1 103 ? -10.919 -2.252 12.450 1.00 98.44 103 THR A N 1
ATOM 782 C CA . THR A 1 103 ? -10.943 -3.133 13.625 1.00 98.44 103 THR A CA 1
ATOM 783 C C . THR A 1 103 ? -9.568 -3.762 13.890 1.00 98.44 103 THR A C 1
ATOM 785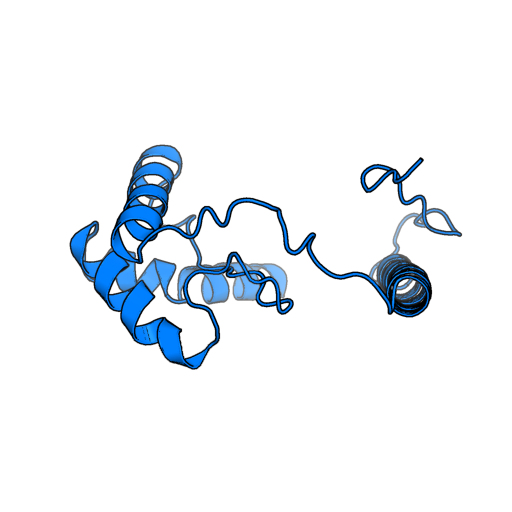 O O . THR A 1 103 ? -8.770 -3.933 12.963 1.00 98.44 103 THR A O 1
ATOM 788 N N . PRO A 1 104 ? -9.271 -4.194 15.133 1.00 98.12 104 PRO A N 1
ATOM 789 C CA . PRO A 1 104 ? -8.023 -4.896 15.432 1.00 98.12 104 PRO A CA 1
ATOM 790 C C . PRO A 1 104 ? -7.802 -6.156 14.588 1.00 98.12 104 PRO A C 1
ATOM 792 O O . PRO A 1 104 ? -6.660 -6.504 14.308 1.00 98.12 104 PRO A O 1
ATOM 795 N N . GLU A 1 105 ? -8.875 -6.843 14.190 1.00 98.38 105 GLU A N 1
ATOM 796 C CA . GLU A 1 105 ? -8.802 -7.994 13.289 1.00 98.38 105 GLU A CA 1
ATOM 797 C C . GLU A 1 105 ? -8.351 -7.582 11.887 1.00 98.38 105 GLU A C 1
ATOM 799 O O . GLU A 1 105 ? -7.356 -8.103 11.388 1.00 98.38 105 GLU A O 1
ATOM 804 N N . ASN A 1 106 ? -9.019 -6.597 11.285 1.00 98.62 106 ASN A N 1
ATOM 805 C CA . ASN A 1 106 ? -8.663 -6.098 9.959 1.00 98.62 106 ASN A CA 1
ATOM 806 C C . ASN A 1 106 ? -7.236 -5.544 9.929 1.00 98.62 106 ASN A C 1
ATOM 808 O O . ASN A 1 106 ? -6.491 -5.797 8.985 1.00 98.62 106 ASN A O 1
ATOM 812 N N . ALA A 1 107 ? -6.823 -4.843 10.987 1.00 98.19 107 ALA A N 1
ATOM 813 C CA . ALA A 1 107 ? -5.467 -4.330 11.100 1.00 98.19 107 ALA A CA 1
ATOM 814 C C . ALA A 1 107 ? -4.421 -5.460 11.058 1.00 98.19 107 ALA A C 1
ATOM 816 O O . ALA A 1 107 ? -3.420 -5.319 10.360 1.00 98.19 107 ALA A O 1
ATOM 817 N N . ARG A 1 108 ? -4.645 -6.598 11.738 1.00 98.00 108 ARG A N 1
ATOM 818 C CA . ARG A 1 108 ? -3.729 -7.755 11.659 1.00 98.00 108 ARG A CA 1
ATOM 819 C C . ARG A 1 108 ? -3.660 -8.336 10.248 1.00 98.00 108 ARG A C 1
ATOM 821 O O . ARG A 1 108 ? -2.558 -8.576 9.752 1.00 98.00 108 ARG A O 1
ATOM 828 N N . LYS A 1 109 ? -4.812 -8.473 9.584 1.00 98.44 109 LYS A N 1
ATOM 829 C CA . LYS A 1 109 ? -4.894 -8.950 8.197 1.00 98.44 109 LYS A CA 1
ATOM 830 C C . LYS A 1 109 ? -4.039 -8.109 7.254 1.00 98.44 109 LYS A C 1
ATOM 832 O O . LYS A 1 109 ? -3.186 -8.640 6.540 1.00 98.44 109 LYS A O 1
ATOM 837 N N . ILE A 1 110 ? -4.208 -6.791 7.332 1.00 98.06 110 ILE A N 1
ATOM 838 C CA . ILE A 1 110 ? -3.499 -5.798 6.514 1.00 98.06 110 ILE A CA 1
ATOM 839 C C . ILE A 1 110 ? -1.998 -5.780 6.817 1.00 98.06 110 ILE A C 1
ATOM 841 O O . ILE A 1 110 ? -1.182 -5.638 5.908 1.00 98.06 110 ILE A O 1
ATOM 845 N N . ASN A 1 111 ? -1.627 -5.979 8.083 1.00 96.25 111 ASN A N 1
ATOM 846 C CA . ASN A 1 111 ? -0.238 -5.986 8.534 1.00 96.25 111 ASN A CA 1
ATOM 847 C C . ASN A 1 111 ? 0.551 -7.239 8.112 1.00 96.25 111 ASN A C 1
ATOM 849 O O . ASN A 1 111 ? 1.752 -7.310 8.362 1.00 96.25 111 ASN A O 1
ATOM 853 N N . GLY A 1 112 ? -0.087 -8.231 7.482 1.00 96.62 112 GLY A N 1
ATOM 854 C CA . GLY A 1 112 ? 0.646 -9.325 6.846 1.00 96.62 112 GLY A CA 1
ATOM 855 C C . GLY A 1 112 ? -0.116 -10.629 6.654 1.00 96.62 112 GLY A C 1
ATOM 856 O O . GLY A 1 112 ? 0.264 -11.395 5.772 1.00 96.62 112 GLY A O 1
ATOM 857 N N . GLU A 1 113 ? -1.187 -10.910 7.404 1.00 98.31 113 GLU A N 1
ATOM 858 C CA . GLU A 1 113 ? -1.883 -12.206 7.272 1.00 98.31 113 GLU A CA 1
ATOM 859 C C . GLU A 1 113 ? -2.469 -12.390 5.861 1.00 98.31 113 GLU A C 1
ATOM 861 O O . GLU A 1 113 ? -2.417 -13.490 5.312 1.00 98.31 113 GLU A O 1
ATOM 866 N N . ASN A 1 114 ? -2.926 -11.308 5.219 1.00 98.44 114 ASN A N 1
ATOM 867 C CA . ASN A 1 114 ? -3.384 -11.346 3.829 1.00 98.44 114 ASN A CA 1
ATOM 868 C C . ASN A 1 114 ? -2.255 -11.686 2.852 1.00 98.44 114 ASN A C 1
ATOM 870 O O . ASN A 1 114 ? -2.452 -12.509 1.957 1.00 98.44 114 ASN A O 1
ATOM 874 N N . TRP A 1 115 ? -1.065 -11.108 3.040 1.00 97.31 115 TRP A N 1
ATOM 875 C CA . TRP A 1 115 ? 0.104 -11.466 2.237 1.00 97.31 115 TRP A CA 1
ATOM 876 C C . TRP A 1 115 ? 0.456 -12.943 2.411 1.00 97.31 115 TRP A C 1
ATOM 878 O O . TRP A 1 115 ? 0.637 -13.647 1.422 1.00 97.31 115 TRP A O 1
ATOM 888 N N . LEU A 1 116 ? 0.483 -13.439 3.651 1.00 97.56 116 LEU A N 1
ATOM 889 C CA . LEU A 1 116 ? 0.768 -14.846 3.941 1.00 97.56 116 LEU A CA 1
ATOM 890 C C . LEU A 1 116 ? -0.269 -15.786 3.318 1.00 97.56 116 LEU A C 1
ATOM 892 O O . LEU A 1 116 ? 0.103 -16.806 2.741 1.00 97.56 116 LEU A O 1
ATOM 896 N N . ARG A 1 117 ? -1.556 -15.427 3.373 1.00 97.31 117 ARG A N 1
ATOM 897 C CA . ARG A 1 117 ? -2.639 -16.172 2.723 1.00 97.31 117 ARG A CA 1
ATOM 898 C C . ARG A 1 117 ? -2.433 -16.246 1.208 1.00 97.31 117 ARG A C 1
ATOM 900 O O . ARG A 1 117 ? -2.497 -17.336 0.647 1.00 97.31 117 ARG A O 1
ATOM 907 N N . VAL A 1 118 ? -2.171 -15.113 0.552 1.00 95.81 118 VAL A N 1
ATOM 908 C CA . VAL A 1 118 ? -1.961 -15.047 -0.907 1.00 95.81 118 VAL A CA 1
ATOM 909 C C . VAL A 1 118 ? -0.716 -15.832 -1.323 1.00 95.81 118 VAL A C 1
ATOM 911 O O . VAL A 1 118 ? -0.778 -16.650 -2.236 1.00 95.81 118 VAL A O 1
ATOM 914 N N . LEU A 1 119 ? 0.405 -15.645 -0.623 1.00 93.38 119 LEU A N 1
ATOM 915 C CA . LEU A 1 119 ? 1.646 -16.371 -0.904 1.00 93.38 119 LEU A CA 1
ATOM 916 C C . LEU A 1 119 ? 1.506 -17.876 -0.645 1.00 93.38 119 LEU A C 1
ATOM 918 O O . LEU A 1 119 ? 2.122 -18.675 -1.343 1.00 93.38 119 LEU A O 1
ATOM 922 N N . GLY A 1 120 ? 0.696 -18.275 0.338 1.00 94.88 120 GLY A N 1
ATOM 923 C CA . GLY A 1 120 ? 0.360 -19.676 0.583 1.00 94.88 120 GLY A CA 1
ATOM 924 C C . GLY A 1 120 ? -0.416 -20.303 -0.576 1.00 94.88 120 GLY A C 1
ATOM 925 O O . GLY A 1 120 ? -0.109 -21.422 -0.972 1.00 94.88 120 GLY A O 1
ATOM 926 N N . GLN A 1 121 ? -1.366 -19.567 -1.158 1.00 91.88 121 GLN A N 1
ATOM 927 C CA . GLN A 1 121 ? -2.147 -20.015 -2.317 1.00 91.88 121 GLN A CA 1
ATOM 928 C C . GLN A 1 121 ? -1.302 -20.119 -3.595 1.00 91.88 121 GLN A C 1
ATOM 930 O O . GLN A 1 121 ? -1.541 -21.005 -4.404 1.00 91.88 121 GLN A O 1
ATOM 935 N N . ALA A 1 122 ? -0.300 -19.253 -3.765 1.00 86.94 122 ALA A N 1
ATOM 936 C CA . ALA A 1 122 ? 0.560 -19.236 -4.951 1.00 86.94 122 ALA A CA 1
ATOM 937 C C . ALA A 1 122 ? 1.589 -20.384 -5.013 1.00 86.94 122 ALA A C 1
ATOM 939 O O . ALA A 1 122 ? 2.209 -20.588 -6.051 1.00 86.94 122 ALA A O 1
ATOM 940 N N . LYS A 1 123 ? 1.810 -21.105 -3.907 1.00 75.44 123 LYS A N 1
ATOM 941 C CA . LYS A 1 123 ? 2.734 -22.253 -3.849 1.00 75.44 123 LYS A CA 1
ATOM 942 C C . LYS A 1 123 ? 2.123 -23.563 -4.367 1.00 75.44 123 LYS A C 1
ATOM 944 O O . LYS A 1 123 ? 2.853 -24.550 -4.430 1.00 75.44 123 LYS A O 1
ATOM 949 N N . ALA A 1 124 ? 0.819 -23.583 -4.645 1.00 49.75 124 ALA A N 1
ATOM 950 C CA . ALA A 1 124 ? 0.059 -24.764 -5.052 1.00 49.75 124 ALA A CA 1
ATOM 951 C C . ALA A 1 124 ? -0.005 -24.928 -6.575 1.00 49.75 124 ALA A C 1
ATOM 953 O O . ALA A 1 124 ? -0.059 -23.895 -7.280 1.00 49.75 124 ALA A O 1
#

pLDDT: mean 85.22, std 14.69, range [34.81, 98.62]

Sequence (124 aa):
MIGMVGHKPSVPRAPGDHGEYIAQMDQDFLQRWRALGQWREDPQAQTTVPTADEWAEQVDYVIKTVGADHVGIGLDMVGGRSSVPQNAGGYAGIFAAVRRVTTPENARKINGENWLRVLGQAKA